Protein AF-A0A4C1VPL0-F1 (afdb_monomer)

Organism: Eumeta variegata (NCBI:txid151549)

Solvent-accessible surface area (backbone atoms only — not comparable to full-atom values): 7975 Å² total; per-residue (Å²): 134,88,77,85,85,75,80,74,90,82,80,79,74,80,71,80,68,73,69,56,69,70,54,53,53,50,51,53,47,49,53,50,50,52,51,48,52,54,51,52,53,52,56,52,35,50,76,74,32,89,82,62,56,88,52,67,48,74,58,89,93,47,73,48,62,47,61,70,55,48,53,53,48,49,47,70,75,70,41,95,59,51,81,90,64,42,82,54,68,70,62,29,50,57,52,50,52,51,53,50,46,35,65,76,50,49,47,57,53,50,50,56,50,46,48,65,60,55,52,48,51,52,55,52,56,59,57,74,77,108

Sequence (130 aa):
MSGSVIPNERRIRERYTLPDPSFIFSLAFLFYAVATLSLLTTQRQSFMNPQHTVPTMVDGDFTLWESRAISRYLVNEYGKDSSLYPEDPKVRAMVDQRMDFDLGILYPRFRDYFVRHFLSALALELKSYS

Nearest PDB structures (foldseek):
  5zwp-assembly1_B  TM=8.999E-01  e=9.541E-07  Musca domestica
  5f0g-assembly1_B  TM=9.404E-01  e=2.432E-06  Drosophila melanogaster
  3mak-assembly1_A  TM=8.934E-01  e=4.150E-06  Drosophila melanogaster
  3f6f-assembly1_A  TM=9.050E-01  e=8.096E-06  Drosophila melanogaster
  3vwx-assembly2_B  TM=8.884E-01  e=6.426E-05  Musca domestica

Secondary structure (DSSP, 8-state):
--------STT---------HHHHHHHHHHHHHHHHHHHHHHHHHHHH-TT-PSPEEEETTEEEE-HHHHHHHHHHHH-SSTTSS-SSHHHHHHHHHHHHHIIIIIHHHHHHHHIIIIIHHHHHHHHHT-

pLDDT: mean 73.83, std 16.2, range [34.56, 94.88]

Mean predicted aligned error: 15.0 Å

InterPro domains:
  IPR004045 Glutathione S-transferase, N-terminal [PF02798] (48-76)
  IPR004045 Glutathione S-transferase, N-terminal [PS50404] (1-82)
  IPR036249 Thioredoxin-like superfamily [SSF52833] (48-92)
  IPR036282 Glutathione S-transferase, C-terminal domain superfamily [SSF47616] (81-118)

Structure (mmCIF, N/CA/C/O backbone):
data_AF-A0A4C1VPL0-F1
#
_entry.id   AF-A0A4C1VPL0-F1
#
loop_
_atom_site.group_PDB
_atom_site.id
_atom_site.type_symbol
_atom_site.label_atom_id
_atom_site.label_alt_id
_atom_site.label_comp_id
_atom_site.label_asym_id
_atom_site.label_entity_id
_atom_site.label_seq_id
_atom_site.pdbx_PDB_ins_code
_atom_site.Cartn_x
_atom_site.Cartn_y
_atom_site.Cartn_z
_atom_site.occupancy
_atom_site.B_iso_or_equiv
_atom_site.auth_seq_id
_atom_site.auth_comp_id
_atom_site.auth_asym_id
_atom_site.auth_atom_id
_atom_site.pdbx_PDB_model_num
ATOM 1 N N . MET A 1 1 ? 40.643 33.400 -62.071 1.00 38.66 1 MET A N 1
ATOM 2 C CA . MET A 1 1 ? 40.857 34.474 -61.074 1.00 38.66 1 MET A CA 1
ATOM 3 C C . MET A 1 1 ? 39.483 34.808 -60.511 1.00 38.66 1 MET A C 1
ATOM 5 O O . MET A 1 1 ? 38.647 35.266 -61.267 1.00 38.66 1 MET A O 1
ATOM 9 N N . SER A 1 2 ? 39.113 34.185 -59.389 1.00 34.56 2 SER A N 1
ATOM 10 C CA . SER A 1 2 ? 39.237 34.742 -58.023 1.00 34.56 2 SER A CA 1
ATOM 11 C C . SER A 1 2 ? 38.185 35.837 -57.789 1.00 34.56 2 SER A C 1
ATOM 13 O O . SER A 1 2 ? 38.193 36.820 -58.511 1.00 34.56 2 SER A O 1
ATOM 15 N N . GLY A 1 3 ? 37.240 35.750 -56.857 1.00 38.69 3 GLY A N 1
ATOM 16 C CA . GLY A 1 3 ? 36.988 34.777 -55.800 1.00 38.69 3 GLY A CA 1
ATOM 17 C C . GLY A 1 3 ? 35.595 35.041 -55.212 1.00 38.69 3 GLY A C 1
ATOM 18 O O . GLY A 1 3 ? 35.094 36.164 -55.249 1.00 38.69 3 GLY A O 1
ATOM 19 N N . SER A 1 4 ? 34.951 33.990 -54.713 1.00 41.28 4 SER A N 1
ATOM 20 C CA . SER A 1 4 ? 33.681 34.052 -53.990 1.00 41.28 4 SER A CA 1
ATOM 21 C C . SER A 1 4 ? 33.840 34.871 -52.707 1.00 41.28 4 SER A C 1
ATOM 23 O O . SER A 1 4 ? 34.667 34.543 -51.857 1.00 41.28 4 SER A O 1
ATOM 25 N N . VAL A 1 5 ? 33.041 35.928 -52.563 1.00 53.84 5 VAL A N 1
ATOM 26 C CA . VAL A 1 5 ? 32.974 36.757 -51.354 1.00 53.84 5 VAL A CA 1
ATOM 27 C C . VAL A 1 5 ? 32.305 35.942 -50.246 1.00 53.84 5 VAL A C 1
ATOM 29 O O . VAL A 1 5 ? 31.086 35.814 -50.214 1.00 53.84 5 VAL A O 1
ATOM 32 N N . ILE A 1 6 ? 33.110 35.367 -49.353 1.00 50.09 6 ILE A N 1
ATOM 33 C CA . ILE A 1 6 ? 32.644 34.732 -48.116 1.00 50.09 6 ILE A CA 1
ATOM 34 C C . ILE A 1 6 ? 32.303 35.858 -47.125 1.00 50.09 6 ILE A C 1
ATOM 36 O O . ILE A 1 6 ? 33.200 36.622 -46.749 1.00 50.09 6 ILE A O 1
ATOM 40 N N . PRO A 1 7 ? 31.045 36.015 -46.676 1.00 43.03 7 PRO A N 1
ATOM 41 C CA . PRO A 1 7 ? 30.726 36.980 -45.635 1.00 43.03 7 PRO A CA 1
ATOM 42 C C . PRO A 1 7 ? 31.319 36.503 -44.302 1.00 43.03 7 PRO A C 1
ATOM 44 O O . PRO A 1 7 ? 30.927 35.467 -43.780 1.00 43.03 7 PRO A O 1
ATOM 47 N N . ASN A 1 8 ? 32.280 37.278 -43.789 1.00 38.34 8 ASN A N 1
ATOM 48 C CA . ASN A 1 8 ? 32.859 37.267 -42.436 1.00 38.34 8 ASN A CA 1
ATOM 49 C C . ASN A 1 8 ? 32.116 36.385 -41.402 1.00 38.34 8 ASN A C 1
ATOM 51 O O . ASN A 1 8 ? 31.015 36.727 -40.968 1.00 38.34 8 ASN A O 1
ATOM 55 N N . GLU A 1 9 ? 32.804 35.365 -40.879 1.00 45.91 9 GLU A N 1
ATOM 56 C CA . GLU A 1 9 ? 32.428 34.461 -39.769 1.00 45.91 9 GLU A CA 1
ATOM 57 C C . GLU A 1 9 ? 32.239 35.161 -38.397 1.00 45.91 9 GLU A C 1
ATOM 59 O O . GLU A 1 9 ? 32.333 34.562 -37.328 1.00 45.91 9 GLU A O 1
ATOM 64 N N . ARG A 1 10 ? 31.970 36.468 -38.384 1.00 46.56 10 ARG A N 1
ATOM 65 C CA . ARG A 1 10 ? 31.897 37.305 -37.178 1.00 46.56 10 ARG A CA 1
ATOM 66 C C . ARG A 1 10 ? 30.492 37.435 -36.581 1.00 46.56 10 ARG A C 1
ATOM 68 O O . ARG A 1 10 ? 30.257 38.375 -35.827 1.00 46.56 10 ARG A O 1
ATOM 75 N N . ARG A 1 11 ? 29.548 36.537 -36.895 1.00 50.12 11 ARG A N 1
ATOM 76 C CA . ARG A 1 11 ? 28.140 36.688 -36.463 1.00 50.12 11 ARG A CA 1
ATOM 77 C C . ARG A 1 11 ? 27.508 35.501 -35.724 1.00 50.12 11 ARG A C 1
ATOM 79 O O . ARG A 1 11 ? 26.305 35.520 -35.521 1.00 50.12 11 ARG A O 1
ATOM 86 N N . ILE A 1 12 ? 28.275 34.512 -35.263 1.00 42.97 12 ILE A N 1
ATOM 87 C CA . ILE A 1 12 ? 27.736 33.449 -34.384 1.00 42.97 12 ILE A CA 1
ATOM 88 C C . ILE A 1 12 ? 28.695 33.193 -33.216 1.00 42.97 12 ILE A C 1
ATOM 90 O O . ILE A 1 12 ? 29.171 32.092 -32.972 1.00 42.97 12 ILE A O 1
ATOM 94 N N . ARG A 1 13 ? 29.028 34.259 -32.490 1.00 45.69 13 ARG A N 1
ATOM 95 C CA . ARG A 1 13 ? 29.412 34.134 -31.083 1.00 45.69 13 ARG A CA 1
ATOM 96 C C . ARG A 1 13 ? 28.331 34.827 -30.273 1.00 45.69 13 ARG A C 1
ATOM 98 O O . ARG A 1 13 ? 28.563 35.894 -29.706 1.00 45.69 13 ARG A O 1
ATOM 105 N N . GLU A 1 14 ? 27.139 34.233 -30.263 1.00 44.03 14 GLU A N 1
ATOM 106 C CA . GLU A 1 14 ? 26.283 34.343 -29.086 1.00 44.03 14 GLU A CA 1
ATOM 107 C C . GLU A 1 14 ? 27.136 33.830 -27.934 1.00 44.03 14 GLU A C 1
ATOM 109 O O . GLU A 1 14 ? 27.480 32.652 -27.838 1.00 44.03 14 GLU A O 1
ATOM 114 N N . ARG A 1 15 ? 27.657 34.782 -27.163 1.00 44.22 15 ARG A N 1
ATOM 115 C CA . ARG A 1 15 ? 28.436 34.489 -25.979 1.00 44.22 15 ARG A CA 1
ATOM 116 C C . ARG A 1 15 ? 27.489 33.722 -25.072 1.00 44.22 15 ARG A C 1
ATOM 118 O O . ARG A 1 15 ? 26.567 34.320 -24.529 1.00 44.22 15 ARG A O 1
ATOM 125 N N . TYR A 1 16 ? 27.748 32.436 -24.875 1.00 42.84 16 TYR A N 1
ATOM 126 C CA . TYR A 1 16 ? 27.417 31.785 -23.619 1.00 42.84 16 TYR A CA 1
ATOM 127 C C . TYR A 1 16 ? 28.209 32.537 -22.547 1.00 42.84 16 TYR A C 1
ATOM 129 O O . TYR A 1 16 ? 29.341 32.182 -22.219 1.00 42.84 16 TYR A O 1
ATOM 137 N N . THR A 1 17 ? 27.683 33.679 -22.100 1.00 54.50 17 THR A N 1
ATOM 138 C CA . THR A 1 17 ? 28.124 34.318 -20.869 1.00 54.50 17 THR A CA 1
ATOM 139 C C . THR A 1 17 ? 27.974 33.248 -19.813 1.00 54.50 17 THR A C 1
ATOM 141 O O . THR A 1 17 ? 26.853 32.824 -19.531 1.00 54.50 17 THR A O 1
ATOM 144 N N . LEU A 1 18 ? 29.115 32.739 -19.338 1.00 51.41 18 LEU A N 1
ATOM 145 C CA . LEU A 1 18 ? 29.152 31.774 -18.253 1.00 51.41 18 LEU A CA 1
ATOM 146 C C . LEU A 1 18 ? 28.245 32.328 -17.153 1.00 51.41 18 LEU A C 1
ATOM 148 O O . LEU A 1 18 ? 28.417 33.499 -16.800 1.00 51.41 18 LEU A O 1
ATOM 152 N N . PRO A 1 19 ? 27.242 31.558 -16.697 1.00 58.31 19 PRO A N 1
ATOM 153 C CA . PRO A 1 19 ? 26.329 32.037 -15.676 1.00 58.31 19 PRO A CA 1
ATOM 154 C C . PRO A 1 19 ? 27.148 32.543 -14.493 1.00 58.31 19 PRO A C 1
ATOM 156 O O . PRO A 1 19 ? 28.175 31.942 -14.163 1.00 58.31 19 PRO A O 1
ATOM 159 N N . ASP A 1 20 ? 26.719 33.662 -13.905 1.00 68.00 20 ASP A N 1
ATOM 160 C CA . ASP A 1 20 ? 27.435 34.294 -12.799 1.00 68.00 20 ASP A CA 1
ATOM 161 C C . ASP A 1 20 ? 27.856 33.231 -11.769 1.00 68.00 20 ASP A C 1
ATOM 163 O O . ASP A 1 20 ? 27.076 32.315 -11.489 1.00 68.00 20 ASP A O 1
ATOM 167 N N . PRO A 1 21 ? 29.065 33.308 -11.186 1.00 68.69 21 PRO A N 1
ATOM 168 C CA . PRO A 1 21 ? 29.562 32.282 -10.269 1.00 68.69 21 PRO A CA 1
ATOM 169 C C . PRO A 1 21 ? 28.559 31.942 -9.159 1.00 68.69 21 PRO A C 1
ATOM 171 O O . PRO A 1 21 ? 28.389 30.779 -8.806 1.00 68.69 21 PRO A O 1
ATOM 174 N N . SER A 1 22 ? 27.816 32.941 -8.677 1.00 71.44 22 SER A N 1
ATOM 175 C CA . SER A 1 22 ? 26.713 32.796 -7.721 1.00 71.44 22 SER A CA 1
ATOM 176 C C . SER A 1 22 ? 25.582 31.872 -8.201 1.00 71.44 22 SER A C 1
ATOM 178 O O . SER A 1 22 ? 25.048 31.103 -7.403 1.00 71.44 22 SER A O 1
ATOM 180 N N . PHE A 1 23 ? 25.241 31.891 -9.491 1.00 68.50 23 PHE A N 1
ATOM 181 C CA . PHE A 1 23 ? 24.252 31.000 -10.101 1.00 68.50 23 PHE A CA 1
ATOM 182 C C . PHE A 1 23 ? 24.759 29.555 -10.172 1.00 68.50 23 PHE A C 1
ATOM 184 O O . PHE A 1 23 ? 24.019 28.625 -9.855 1.00 68.50 23 PHE A O 1
ATOM 191 N N . ILE A 1 24 ? 26.037 29.359 -10.510 1.00 71.81 24 ILE A N 1
ATOM 192 C CA . ILE A 1 24 ? 26.668 28.029 -10.529 1.00 71.81 24 ILE A CA 1
ATOM 193 C C . ILE A 1 24 ? 26.710 27.436 -9.115 1.00 71.81 24 ILE A C 1
ATOM 195 O O . ILE A 1 24 ? 26.351 26.274 -8.929 1.00 71.81 24 ILE A O 1
ATOM 199 N N . PHE A 1 25 ? 27.075 28.232 -8.106 1.00 69.69 25 PHE A N 1
ATOM 200 C CA . PHE A 1 25 ? 27.044 27.798 -6.707 1.00 69.69 25 PHE A CA 1
ATOM 201 C C . PHE A 1 25 ? 25.623 27.479 -6.228 1.00 69.69 25 PHE A C 1
ATOM 203 O O . PHE A 1 25 ? 25.432 26.488 -5.527 1.00 69.69 25 PHE A O 1
ATOM 210 N N . SER A 1 26 ? 24.620 28.261 -6.637 1.00 71.31 26 SER A N 1
ATOM 211 C CA . SER A 1 26 ? 23.213 28.006 -6.306 1.00 71.31 26 SER A CA 1
ATOM 212 C C . SER A 1 26 ? 22.693 26.709 -6.935 1.00 71.31 26 SER A C 1
ATOM 214 O O . SER A 1 26 ? 22.054 25.907 -6.254 1.00 71.31 26 SER A O 1
ATOM 216 N N . LEU A 1 27 ? 23.022 26.456 -8.203 1.00 70.56 27 LEU A N 1
ATOM 217 C CA . LEU A 1 27 ? 22.622 25.238 -8.901 1.00 70.56 27 LEU A CA 1
ATOM 218 C C . LEU A 1 27 ? 23.340 24.002 -8.343 1.00 70.56 27 LEU A C 1
ATOM 220 O O . LEU A 1 27 ? 22.705 22.975 -8.114 1.00 70.56 27 LEU A O 1
ATOM 224 N N . ALA A 1 28 ? 24.640 24.106 -8.057 1.00 72.25 28 ALA A N 1
ATOM 225 C CA . ALA A 1 28 ? 25.401 23.041 -7.408 1.00 72.25 28 ALA A CA 1
ATOM 226 C C . ALA A 1 28 ? 24.876 22.745 -5.993 1.00 72.25 28 ALA A C 1
ATOM 228 O O . ALA A 1 28 ? 24.772 21.582 -5.606 1.00 72.25 28 ALA A O 1
ATOM 229 N N . PHE A 1 29 ? 24.485 23.779 -5.242 1.00 78.25 29 PHE A N 1
ATOM 230 C CA . PHE A 1 29 ? 23.854 23.630 -3.934 1.00 78.25 29 PHE A CA 1
ATOM 231 C C . PHE A 1 29 ? 22.487 22.949 -4.037 1.00 78.25 29 PHE A C 1
ATOM 233 O O . PHE A 1 29 ? 22.198 22.060 -3.243 1.00 78.25 29 PHE A O 1
ATOM 240 N N . LEU A 1 30 ? 21.677 23.295 -5.041 1.00 72.06 30 LEU A N 1
ATOM 241 C CA . LEU A 1 30 ? 20.399 22.633 -5.299 1.00 72.06 30 LEU A CA 1
ATOM 242 C C . LEU A 1 30 ? 20.598 21.153 -5.653 1.00 72.06 30 LEU A C 1
ATOM 244 O O . LEU A 1 30 ? 19.926 20.296 -5.087 1.00 72.06 30 LEU A O 1
ATOM 248 N N . PHE A 1 31 ? 21.556 20.833 -6.525 1.00 72.81 31 PHE A N 1
ATOM 249 C CA . PHE A 1 31 ? 21.898 19.447 -6.859 1.00 72.81 31 PHE A CA 1
ATOM 250 C C . PHE A 1 31 ? 22.379 18.662 -5.638 1.00 72.81 31 PHE A C 1
ATOM 252 O O . PHE A 1 31 ? 21.933 17.539 -5.407 1.00 72.81 31 PHE A O 1
ATOM 259 N N . TYR A 1 32 ? 23.249 19.260 -4.826 1.00 65.31 32 TYR A N 1
ATOM 260 C CA . TYR A 1 32 ? 23.745 18.643 -3.602 1.00 65.31 32 TYR A CA 1
ATOM 261 C C . TYR A 1 32 ? 22.634 18.464 -2.557 1.00 65.31 32 TYR A C 1
ATOM 263 O O . TYR A 1 32 ? 22.550 17.413 -1.927 1.00 65.31 32 TYR A O 1
ATOM 271 N N . ALA A 1 33 ? 21.732 19.438 -2.409 1.00 70.50 33 ALA A N 1
ATOM 272 C CA . ALA A 1 33 ? 20.567 19.366 -1.527 1.00 70.50 33 ALA A CA 1
ATOM 273 C C . ALA A 1 33 ? 19.574 18.278 -1.969 1.00 70.50 33 ALA A C 1
ATOM 275 O O . ALA A 1 33 ? 19.085 17.511 -1.143 1.00 70.50 33 ALA A O 1
ATOM 276 N N . VAL A 1 34 ? 19.315 18.153 -3.273 1.00 70.75 34 VAL A N 1
ATOM 277 C CA . VAL A 1 34 ? 18.445 17.103 -3.826 1.00 70.75 34 VAL A CA 1
ATOM 278 C C . VAL A 1 34 ? 19.086 15.722 -3.656 1.00 70.75 34 VAL A C 1
ATOM 280 O O . VAL A 1 34 ? 18.421 14.785 -3.211 1.00 70.75 34 VAL A O 1
ATOM 283 N N . ALA A 1 35 ? 20.387 15.592 -3.931 1.00 67.19 35 ALA A N 1
ATOM 284 C CA . ALA A 1 35 ? 21.117 14.340 -3.746 1.00 67.19 35 ALA A CA 1
ATOM 285 C C . ALA A 1 35 ? 21.171 13.919 -2.267 1.00 67.19 35 ALA A C 1
ATOM 287 O O . ALA A 1 35 ? 20.910 12.762 -1.941 1.00 67.19 35 ALA A O 1
ATOM 288 N N . THR A 1 36 ? 21.443 14.855 -1.355 1.00 63.16 36 THR A N 1
ATOM 289 C CA . THR A 1 36 ? 21.468 14.580 0.090 1.00 63.16 36 THR A CA 1
ATOM 290 C C . THR A 1 36 ? 20.083 14.254 0.638 1.00 63.16 36 THR A C 1
ATOM 292 O O . THR A 1 36 ? 19.972 13.325 1.431 1.00 63.16 36 THR A O 1
ATOM 295 N N . LEU A 1 37 ? 19.016 14.914 0.176 1.00 70.38 37 LEU A N 1
ATOM 296 C CA . LEU A 1 37 ? 17.640 14.560 0.541 1.00 70.38 37 LEU A CA 1
ATOM 297 C C . LEU A 1 37 ? 17.275 13.143 0.064 1.00 70.38 37 LEU A C 1
ATOM 299 O O . LEU A 1 37 ? 16.665 12.380 0.814 1.00 70.38 37 LEU A O 1
ATOM 303 N N . SER A 1 38 ? 17.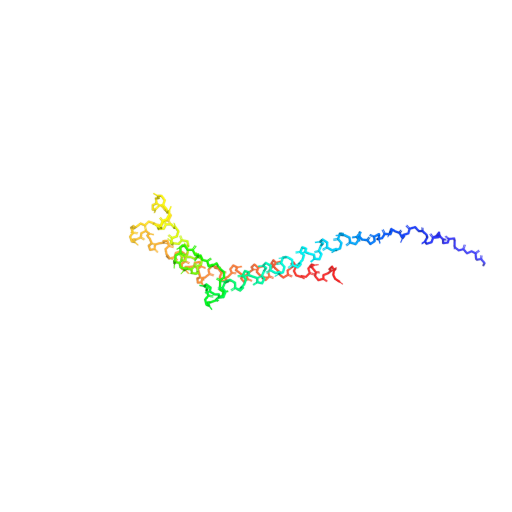701 12.756 -1.143 1.00 65.44 38 SER A N 1
ATOM 304 C CA . SER A 1 38 ? 17.513 11.398 -1.674 1.00 65.44 38 SER A CA 1
ATOM 305 C C . SER A 1 38 ? 18.303 10.340 -0.891 1.00 65.44 38 SER A C 1
ATOM 307 O O . SER A 1 38 ? 17.792 9.247 -0.639 1.00 65.44 38 SER A O 1
ATOM 309 N N . LEU A 1 39 ? 19.536 10.641 -0.468 1.00 64.56 39 LEU A N 1
ATOM 310 C CA . LEU A 1 39 ? 20.305 9.733 0.388 1.00 64.56 39 LEU A CA 1
ATOM 311 C C . LEU A 1 39 ? 19.699 9.637 1.795 1.00 64.56 39 LEU A C 1
ATOM 313 O O . LEU A 1 39 ? 19.534 8.535 2.307 1.00 64.56 39 LEU A O 1
ATOM 317 N N . LEU A 1 40 ? 19.324 10.760 2.411 1.00 61.06 40 LEU A N 1
ATOM 318 C CA . LEU A 1 40 ? 18.748 10.797 3.759 1.00 61.06 40 LEU A CA 1
ATOM 319 C C . LEU A 1 40 ? 17.397 10.080 3.838 1.00 61.06 40 LEU A C 1
ATOM 321 O O . LEU A 1 40 ? 17.130 9.392 4.820 1.00 61.06 40 LEU A O 1
ATOM 325 N N . THR A 1 41 ? 16.559 10.197 2.807 1.00 59.22 41 THR A N 1
ATOM 326 C CA . THR A 1 41 ? 15.292 9.451 2.715 1.00 59.22 41 THR A CA 1
ATOM 327 C C . THR A 1 41 ? 15.530 7.947 2.585 1.00 59.22 41 THR A C 1
ATOM 329 O O . THR A 1 41 ? 14.875 7.171 3.279 1.00 59.22 41 THR A O 1
ATOM 332 N N . THR A 1 42 ? 16.527 7.534 1.799 1.00 58.91 42 THR A N 1
ATOM 333 C CA . THR A 1 42 ? 16.933 6.122 1.665 1.00 58.91 42 THR A CA 1
ATOM 334 C C . THR A 1 42 ? 17.475 5.551 2.982 1.00 58.91 42 THR A C 1
ATOM 336 O O . THR A 1 42 ? 17.093 4.456 3.390 1.00 58.91 42 THR A O 1
ATOM 339 N N . GLN A 1 43 ? 18.323 6.309 3.686 1.00 58.69 43 GLN A N 1
ATOM 340 C CA . GLN A 1 43 ? 18.857 5.919 4.998 1.00 58.69 43 GLN A CA 1
ATOM 341 C C . GLN A 1 43 ? 17.759 5.890 6.071 1.00 58.69 43 GLN A C 1
ATOM 343 O O . GLN A 1 43 ? 17.720 4.991 6.902 1.00 58.69 43 GLN A O 1
ATOM 348 N N . ARG A 1 44 ? 16.804 6.829 6.057 1.00 58.91 44 ARG A N 1
ATOM 349 C CA . ARG A 1 44 ? 15.646 6.754 6.962 1.00 58.91 44 ARG A CA 1
ATOM 350 C C . ARG A 1 44 ? 14.805 5.509 6.700 1.00 58.91 44 ARG A C 1
ATOM 352 O O . ARG A 1 44 ? 14.368 4.873 7.654 1.00 58.91 44 ARG A O 1
ATOM 359 N N . GLN A 1 45 ? 14.600 5.140 5.437 1.00 57.41 45 GLN A N 1
ATOM 360 C CA . GLN A 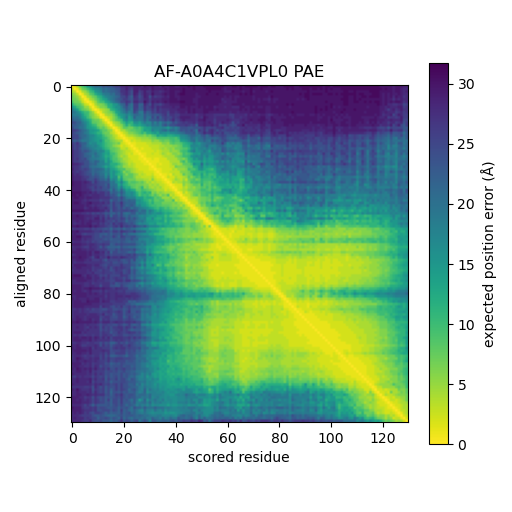1 45 ? 13.863 3.923 5.111 1.00 57.41 45 GLN A CA 1
ATOM 361 C C . GLN A 1 45 ? 14.550 2.657 5.600 1.00 57.41 45 GLN A C 1
ATOM 363 O O . GLN A 1 45 ? 13.851 1.787 6.096 1.00 57.41 45 GLN A O 1
ATOM 368 N N . SER A 1 46 ? 15.880 2.560 5.541 1.00 60.56 46 SER A N 1
ATOM 369 C CA . SER A 1 46 ? 16.586 1.366 6.024 1.00 60.56 46 SER A CA 1
ATOM 370 C C . SER A 1 46 ? 16.414 1.111 7.519 1.00 60.56 46 SER A C 1
ATOM 372 O O . SER A 1 46 ? 16.423 -0.036 7.949 1.00 60.56 46 SER A O 1
ATOM 374 N N . PHE A 1 47 ? 16.252 2.172 8.316 1.00 62.47 47 PHE A N 1
ATOM 375 C CA . PHE A 1 47 ? 16.012 2.041 9.755 1.00 62.47 47 PHE A CA 1
ATOM 376 C C . PHE A 1 47 ? 14.563 1.671 10.092 1.00 62.47 47 PHE A C 1
ATOM 378 O O . PHE A 1 47 ? 14.331 1.015 11.101 1.00 62.47 47 PHE A O 1
ATOM 385 N N . MET A 1 48 ? 13.596 2.092 9.272 1.00 61.97 48 MET A N 1
ATOM 386 C CA . MET A 1 48 ? 12.163 1.886 9.536 1.00 61.97 48 MET A CA 1
ATOM 387 C C . MET A 1 48 ? 11.599 0.643 8.835 1.00 61.97 48 MET A C 1
ATOM 389 O O . MET A 1 48 ? 10.673 0.016 9.336 1.00 61.97 48 MET A O 1
ATOM 393 N N . ASN A 1 49 ? 12.151 0.283 7.678 1.00 65.00 49 ASN A N 1
ATOM 394 C CA . ASN A 1 49 ? 11.733 -0.844 6.861 1.00 65.00 49 ASN A CA 1
ATOM 395 C C . ASN A 1 49 ? 12.965 -1.670 6.440 1.00 65.00 49 ASN A C 1
ATOM 397 O O . ASN A 1 49 ? 13.682 -1.271 5.516 1.00 65.00 49 ASN A O 1
ATOM 401 N N . PRO A 1 50 ? 13.180 -2.854 7.042 1.00 65.31 50 PRO A N 1
ATOM 402 C CA . PRO A 1 50 ? 14.271 -3.758 6.672 1.00 65.31 50 PRO A CA 1
ATOM 403 C C . PRO A 1 50 ? 14.216 -4.217 5.208 1.00 65.31 50 PRO A C 1
ATOM 405 O O . PRO A 1 50 ? 15.227 -4.624 4.642 1.00 65.31 50 PRO A O 1
ATOM 408 N N . GLN A 1 51 ? 13.037 -4.158 4.583 1.00 62.56 51 GLN A N 1
ATOM 409 C CA . GLN A 1 51 ? 12.817 -4.522 3.187 1.00 62.56 51 GLN A CA 1
ATOM 410 C C . GLN A 1 51 ? 13.259 -3.412 2.213 1.00 62.56 51 GLN A C 1
ATOM 412 O O . GLN A 1 51 ? 13.294 -3.649 1.007 1.00 62.56 51 GLN A O 1
ATOM 417 N N . HIS A 1 52 ? 13.578 -2.208 2.714 1.00 65.44 52 HIS A N 1
ATOM 418 C CA . HIS A 1 52 ? 13.920 -1.015 1.926 1.00 65.44 52 HIS A CA 1
ATOM 419 C C . HIS A 1 52 ? 12.890 -0.676 0.830 1.00 65.44 52 HIS A C 1
ATOM 421 O O . HIS A 1 52 ? 13.234 -0.159 -0.233 1.00 65.44 52 HIS A O 1
ATOM 427 N N . THR A 1 53 ? 11.612 -0.980 1.070 1.00 61.34 53 THR A N 1
ATOM 428 C CA . THR A 1 53 ? 10.522 -0.724 0.126 1.00 61.34 53 THR A CA 1
ATOM 429 C C . THR A 1 53 ? 9.768 0.559 0.481 1.00 61.34 53 THR A C 1
ATOM 431 O O . THR A 1 53 ? 9.273 0.750 1.592 1.00 61.34 53 THR A O 1
ATOM 434 N N . VAL A 1 54 ? 9.657 1.464 -0.493 1.00 68.12 54 VAL A N 1
ATOM 435 C CA . VAL A 1 54 ? 8.715 2.592 -0.452 1.00 68.12 54 VAL A CA 1
ATOM 436 C C . VAL A 1 54 ? 7.350 2.061 -0.920 1.00 68.12 54 VAL A C 1
ATOM 438 O O . VAL A 1 54 ? 7.319 1.359 -1.933 1.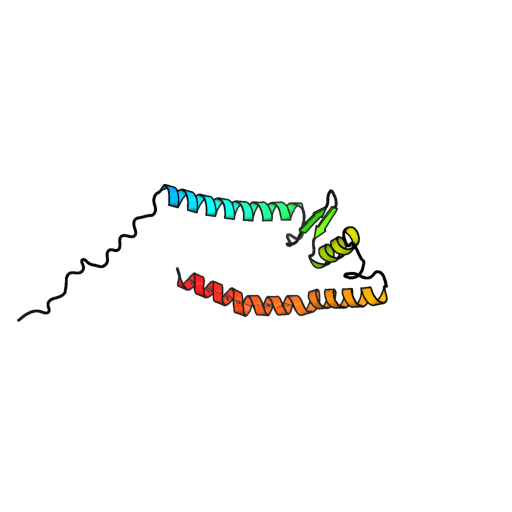00 68.12 54 VAL A O 1
ATOM 441 N N . PRO A 1 55 ? 6.215 2.403 -0.283 1.00 78.44 55 PRO A N 1
ATOM 442 C CA . PRO A 1 55 ? 6.040 3.299 0.864 1.00 78.44 55 PRO A CA 1
ATOM 443 C C . PRO A 1 55 ? 6.199 2.616 2.234 1.00 78.44 55 PRO A C 1
ATOM 445 O O . PRO A 1 55 ? 5.880 1.443 2.413 1.00 78.44 55 PRO A O 1
ATOM 448 N N . THR A 1 56 ? 6.644 3.402 3.218 1.00 82.44 56 THR A N 1
ATOM 449 C CA . THR A 1 56 ? 6.673 3.057 4.649 1.00 82.44 56 THR A CA 1
ATOM 450 C C . THR A 1 56 ? 5.966 4.170 5.413 1.00 82.44 56 THR A C 1
ATOM 452 O O . THR A 1 56 ? 6.220 5.347 5.150 1.00 82.44 56 THR A O 1
ATOM 455 N N . MET A 1 57 ? 5.080 3.803 6.329 1.00 84.38 57 MET A N 1
ATOM 456 C CA . MET A 1 57 ? 4.302 4.705 7.171 1.00 84.38 57 MET A CA 1
ATOM 457 C C . MET A 1 57 ? 4.712 4.519 8.631 1.00 84.38 57 MET A C 1
ATOM 459 O O . MET A 1 57 ? 4.936 3.393 9.074 1.00 84.38 57 MET A O 1
ATOM 463 N N . VAL A 1 58 ? 4.781 5.631 9.359 1.00 85.88 58 VAL A N 1
ATOM 464 C CA . VAL A 1 58 ? 5.002 5.665 10.806 1.00 85.88 58 VAL A CA 1
ATOM 465 C C . VAL A 1 58 ? 3.855 6.444 11.430 1.00 85.88 58 VAL A C 1
ATOM 467 O O . VAL A 1 58 ? 3.612 7.586 11.038 1.00 85.88 58 VAL A O 1
ATOM 470 N N . ASP A 1 59 ? 3.171 5.815 12.375 1.00 86.00 59 ASP A N 1
ATOM 471 C CA . ASP A 1 59 ? 2.059 6.369 13.132 1.00 86.00 59 ASP A CA 1
ATOM 472 C C . ASP A 1 59 ? 2.335 6.217 14.635 1.00 86.00 59 ASP A C 1
ATOM 474 O O . ASP A 1 59 ? 2.152 5.150 15.225 1.00 86.00 59 ASP A O 1
ATOM 478 N N . GLY A 1 60 ? 2.905 7.264 15.237 1.00 86.50 60 GLY A N 1
ATOM 479 C CA . GLY A 1 60 ? 3.460 7.194 16.589 1.00 86.50 60 GLY A CA 1
ATOM 480 C C . GLY A 1 60 ? 4.552 6.124 16.693 1.00 86.50 60 GLY A C 1
ATOM 481 O O . GLY A 1 60 ? 5.569 6.203 16.003 1.00 86.50 60 GLY A O 1
ATOM 482 N N . ASP A 1 61 ? 4.316 5.121 17.540 1.00 88.25 61 ASP A N 1
ATOM 483 C CA . ASP A 1 61 ? 5.215 3.975 17.741 1.00 88.25 61 ASP A CA 1
ATOM 484 C C . ASP A 1 61 ? 4.938 2.808 16.767 1.00 88.25 61 ASP A C 1
ATOM 486 O O . ASP A 1 61 ? 5.663 1.811 16.756 1.00 88.25 61 ASP A O 1
ATOM 490 N N . PHE A 1 62 ? 3.896 2.903 15.936 1.00 85.88 62 PHE A N 1
ATOM 491 C CA . PHE A 1 62 ? 3.539 1.880 14.958 1.00 85.88 62 PHE A CA 1
ATOM 492 C C . PHE A 1 62 ? 4.206 2.159 13.606 1.00 85.88 62 PHE A C 1
ATOM 494 O O . PHE A 1 62 ? 4.067 3.237 13.036 1.00 85.88 62 PHE A O 1
ATOM 501 N N . THR A 1 63 ? 4.930 1.178 13.062 1.00 87.50 63 THR A N 1
ATOM 502 C CA . THR A 1 63 ? 5.559 1.273 11.735 1.00 87.50 63 THR A CA 1
ATOM 503 C C . THR A 1 63 ? 5.041 0.161 10.833 1.00 87.50 63 THR A C 1
ATOM 505 O O . THR A 1 63 ? 5.082 -1.011 11.204 1.00 87.50 63 THR A O 1
ATOM 508 N N . LEU A 1 64 ? 4.573 0.528 9.638 1.00 84.31 64 LEU A N 1
ATOM 509 C CA . LEU A 1 64 ? 4.006 -0.394 8.656 1.00 84.31 64 LEU A CA 1
ATOM 510 C C . LEU A 1 64 ? 4.550 -0.091 7.258 1.00 84.31 64 LEU A C 1
ATOM 512 O O . LEU A 1 64 ? 4.608 1.058 6.818 1.00 84.31 64 LEU A O 1
ATOM 516 N N . TRP A 1 65 ? 4.925 -1.140 6.538 1.00 83.12 65 TRP A N 1
ATOM 517 C CA . TRP A 1 65 ? 5.315 -1.102 5.130 1.00 83.12 65 TRP A CA 1
ATOM 518 C C . TRP A 1 65 ? 4.363 -1.976 4.303 1.00 83.12 65 TRP A C 1
ATOM 520 O O . TRP A 1 65 ? 3.571 -2.724 4.870 1.00 83.12 65 TRP A O 1
ATOM 530 N N . GLU A 1 66 ? 4.432 -1.848 2.974 1.00 84.44 66 GLU A N 1
ATOM 531 C CA . GLU A 1 66 ? 3.456 -2.322 1.971 1.00 84.44 66 GLU A CA 1
ATOM 532 C C . GLU A 1 66 ? 2.281 -1.363 1.737 1.00 84.44 66 GLU A C 1
ATOM 534 O O . GLU A 1 66 ? 1.420 -1.159 2.592 1.00 84.44 66 GLU A O 1
ATOM 539 N N . SER A 1 67 ? 2.193 -0.815 0.519 1.00 87.06 67 SER A N 1
ATOM 540 C CA . SER A 1 67 ? 1.193 0.203 0.158 1.00 87.06 67 SER A CA 1
ATOM 541 C C . SER A 1 67 ? -0.247 -0.237 0.428 1.00 87.06 67 SER A C 1
ATOM 543 O O . SER A 1 67 ? -1.027 0.529 0.984 1.00 87.06 67 SER A O 1
ATOM 545 N N . ARG A 1 68 ? -0.595 -1.486 0.093 1.00 87.12 68 ARG A N 1
ATOM 546 C CA . ARG A 1 68 ? -1.953 -2.035 0.271 1.00 87.12 68 ARG A CA 1
ATOM 547 C C . ARG A 1 68 ? -2.286 -2.293 1.742 1.00 87.12 68 ARG A C 1
ATOM 549 O O . ARG A 1 68 ? -3.436 -2.135 2.139 1.00 87.12 68 ARG A O 1
ATOM 556 N N . ALA A 1 69 ? -1.299 -2.661 2.562 1.00 88.00 69 ALA A N 1
ATOM 557 C CA . ALA A 1 69 ? -1.486 -2.808 4.005 1.00 88.00 69 ALA A CA 1
ATOM 558 C C . ALA A 1 69 ? -1.684 -1.439 4.672 1.00 88.00 69 ALA A C 1
ATOM 560 O O . ALA A 1 69 ? -2.623 -1.267 5.447 1.00 88.00 69 ALA A O 1
ATOM 561 N N . ILE A 1 70 ? -0.872 -0.450 4.283 1.00 89.12 70 ILE A N 1
ATOM 562 C CA . ILE A 1 70 ? -1.004 0.948 4.709 1.00 89.12 70 ILE A CA 1
ATOM 563 C C . ILE A 1 70 ? -2.393 1.495 4.359 1.00 89.12 70 ILE A C 1
ATOM 565 O O . ILE A 1 70 ? -3.059 2.062 5.219 1.00 89.12 70 ILE A O 1
ATOM 569 N N . SER A 1 71 ? -2.875 1.282 3.129 1.00 88.12 71 SER A N 1
ATOM 570 C CA . SER A 1 71 ? -4.212 1.735 2.726 1.00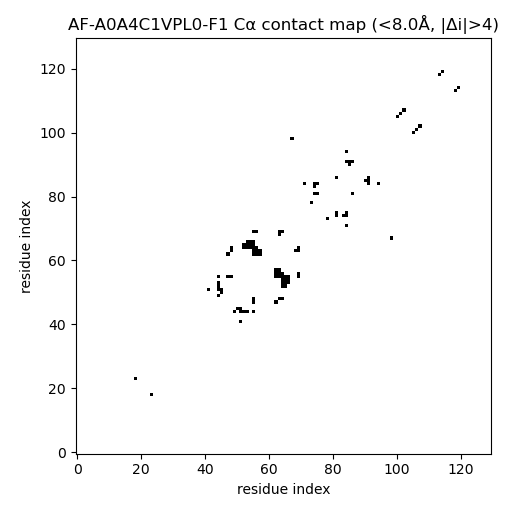 88.12 71 SER A CA 1
ATOM 571 C C . SER A 1 71 ? -5.325 1.123 3.576 1.00 88.12 71 SER A C 1
ATOM 573 O O . SER A 1 71 ? -6.223 1.847 3.998 1.00 88.12 71 SER A O 1
ATOM 575 N N . ARG A 1 72 ? -5.263 -0.184 3.872 1.00 90.19 72 ARG A N 1
ATOM 576 C CA . ARG A 1 72 ? -6.243 -0.835 4.760 1.00 90.19 72 ARG A CA 1
ATOM 577 C C . ARG A 1 72 ? -6.182 -0.267 6.179 1.00 90.19 72 ARG A C 1
ATOM 579 O O . ARG A 1 72 ? -7.228 0.003 6.757 1.00 90.19 72 ARG A O 1
ATOM 586 N N . TYR A 1 73 ? -4.981 -0.066 6.722 1.00 90.12 73 TYR A N 1
ATOM 587 C CA . TYR A 1 73 ? -4.794 0.526 8.048 1.00 90.12 73 TYR A CA 1
ATOM 588 C C . TYR A 1 73 ? -5.409 1.924 8.133 1.00 90.12 73 TYR A C 1
ATOM 590 O O . TYR A 1 73 ? -6.216 2.175 9.018 1.00 90.12 73 TYR A O 1
ATOM 598 N N . LEU A 1 74 ? -5.105 2.797 7.170 1.00 89.19 74 LEU A N 1
ATOM 599 C CA . LEU A 1 74 ? -5.607 4.171 7.173 1.00 89.19 74 LEU A CA 1
ATOM 600 C C . LEU A 1 74 ? -7.134 4.238 7.103 1.00 89.19 74 LEU A C 1
ATOM 602 O O . LEU A 1 74 ? -7.739 5.072 7.769 1.00 89.19 74 LEU A O 1
ATOM 606 N N . VAL A 1 75 ? -7.766 3.364 6.315 1.00 89.75 75 VAL A N 1
ATOM 607 C CA . VAL A 1 75 ? -9.233 3.309 6.248 1.00 89.75 75 VAL A CA 1
ATOM 608 C C . VAL A 1 75 ? -9.828 2.765 7.548 1.00 89.75 75 VAL A C 1
ATOM 610 O O . VAL A 1 75 ? -10.857 3.269 7.981 1.00 89.75 75 VAL A O 1
ATOM 613 N N . ASN A 1 76 ? -9.195 1.780 8.186 1.00 89.19 76 ASN A N 1
ATOM 614 C CA . ASN A 1 76 ? -9.696 1.221 9.445 1.00 89.19 76 ASN A CA 1
ATOM 615 C C . ASN A 1 76 ? -9.523 2.176 10.635 1.00 89.19 76 ASN A C 1
ATOM 617 O O . ASN A 1 76 ? -10.421 2.264 11.462 1.00 89.19 76 ASN A O 1
ATOM 621 N N . GLU A 1 77 ? -8.386 2.866 10.726 1.00 89.44 77 GLU A N 1
ATOM 622 C CA . GLU A 1 77 ? -8.056 3.734 11.864 1.00 89.44 77 GLU A CA 1
ATOM 623 C C . GLU A 1 77 ? -8.687 5.126 11.726 1.00 89.44 77 GLU A C 1
ATOM 625 O O . GLU A 1 77 ? -9.228 5.679 12.680 1.00 89.44 77 GLU A O 1
ATOM 630 N N . TYR A 1 78 ? -8.649 5.695 10.517 1.00 90.12 78 TYR A N 1
ATOM 631 C CA . TYR A 1 78 ? -9.023 7.091 10.267 1.00 90.12 78 TYR A CA 1
ATOM 632 C C . TYR A 1 78 ? -10.258 7.257 9.375 1.00 90.12 78 TYR A C 1
ATOM 634 O O . TYR A 1 78 ? -10.699 8.386 9.130 1.00 90.12 78 TYR A O 1
ATOM 642 N N . GLY A 1 79 ? -10.820 6.163 8.857 1.00 85.19 79 GLY A N 1
ATOM 643 C CA . GLY A 1 79 ? -12.037 6.200 8.054 1.00 85.19 79 GLY A CA 1
ATOM 644 C C . GLY A 1 79 ? -13.222 6.685 8.882 1.00 85.19 79 GLY A C 1
ATOM 645 O O . 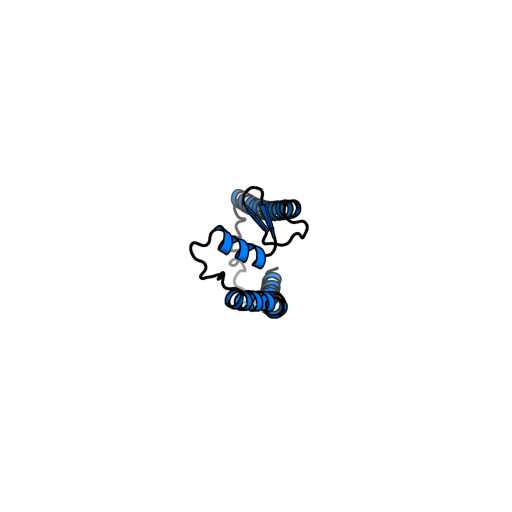GLY A 1 79 ? -13.533 6.137 9.934 1.00 85.19 79 GLY A O 1
ATOM 646 N N . LYS A 1 80 ? -13.915 7.720 8.396 1.00 84.62 80 LYS A N 1
ATOM 647 C CA . LYS A 1 80 ? -15.152 8.208 9.033 1.00 84.62 80 LYS A CA 1
ATOM 648 C C . LYS A 1 80 ? -16.299 7.208 8.885 1.00 84.62 80 LYS A C 1
ATOM 650 O O . LYS A 1 80 ? -17.216 7.194 9.700 1.00 84.62 80 LYS A O 1
ATOM 655 N N . ASP A 1 81 ? -16.255 6.419 7.820 1.00 84.81 81 ASP A N 1
ATOM 656 C CA . ASP A 1 81 ? -17.249 5.443 7.420 1.00 84.81 81 ASP A CA 1
ATOM 657 C C . ASP A 1 81 ? -16.574 4.223 6.776 1.00 84.81 81 ASP A C 1
ATOM 659 O O . ASP A 1 81 ? -15.522 4.314 6.145 1.00 84.81 81 ASP A O 1
ATOM 663 N N . SER A 1 82 ? -17.210 3.059 6.895 1.00 84.44 82 SER A N 1
ATOM 664 C CA . SER A 1 82 ? -16.702 1.795 6.350 1.00 84.44 82 SER A CA 1
ATOM 665 C C . SER A 1 82 ? -17.015 1.608 4.857 1.00 84.44 82 SER A C 1
ATOM 667 O O . SER A 1 82 ? -17.006 0.489 4.352 1.00 84.44 82 SER A O 1
ATOM 669 N N . SER A 1 83 ? -17.282 2.688 4.112 1.00 84.75 83 SER A N 1
ATOM 670 C CA . SER A 1 83 ? -17.655 2.612 2.690 1.00 8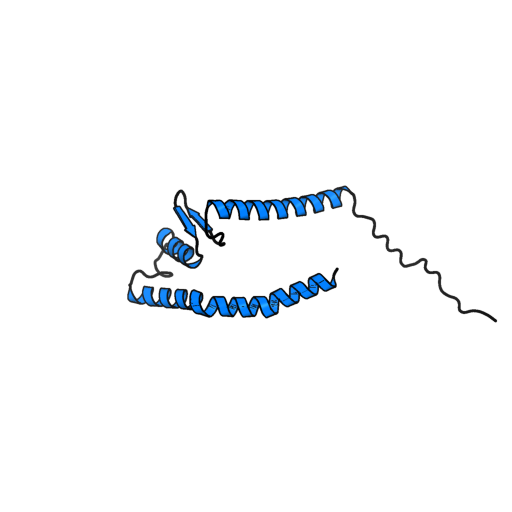4.75 83 SER A CA 1
ATOM 671 C C . SER A 1 83 ? -16.521 2.094 1.802 1.00 84.75 83 SER A C 1
ATOM 673 O O . SER A 1 83 ? -16.762 1.299 0.893 1.00 84.75 83 SER A O 1
ATOM 675 N N . LEU A 1 84 ? -15.281 2.505 2.085 1.00 83.50 84 LEU A N 1
ATOM 676 C CA . LEU A 1 84 ? -14.092 2.096 1.329 1.00 83.50 84 LEU A CA 1
ATOM 677 C C . LEU A 1 84 ? -13.588 0.700 1.715 1.00 83.50 84 LEU A C 1
ATOM 679 O O . LEU A 1 84 ? -12.993 0.011 0.886 1.00 83.50 84 LEU A O 1
ATOM 683 N N . TYR A 1 85 ? -13.827 0.278 2.957 1.00 88.12 85 TYR A N 1
ATOM 684 C CA . TYR A 1 85 ? -13.444 -1.043 3.451 1.00 88.12 85 TYR A CA 1
ATOM 685 C C . TYR A 1 85 ? -14.521 -1.606 4.396 1.00 88.12 85 TYR A C 1
ATOM 687 O O . TYR A 1 85 ? -14.397 -1.511 5.620 1.00 88.12 85 TYR A O 1
ATOM 695 N N . PRO A 1 86 ? -15.600 -2.183 3.832 1.00 91.44 86 PRO A N 1
ATOM 696 C CA . PRO A 1 86 ? -16.755 -2.638 4.604 1.00 91.44 86 PRO A CA 1
ATOM 697 C C . PRO A 1 86 ? -16.400 -3.683 5.657 1.00 91.44 86 PRO A C 1
ATOM 699 O O . PRO A 1 86 ? -15.478 -4.474 5.467 1.00 91.44 86 PRO A O 1
ATOM 702 N N . GLU A 1 87 ? -17.140 -3.706 6.766 1.00 90.12 87 GLU A N 1
ATOM 703 C CA . GLU A 1 87 ? -16.965 -4.712 7.826 1.00 90.12 87 GLU A CA 1
ATOM 704 C C . GLU A 1 87 ? -17.635 -6.048 7.518 1.00 90.12 87 GLU A C 1
ATOM 706 O O . GLU A 1 87 ? -17.192 -7.077 8.026 1.00 90.12 87 GLU A O 1
ATOM 711 N N . ASP A 1 88 ? -18.657 -6.048 6.65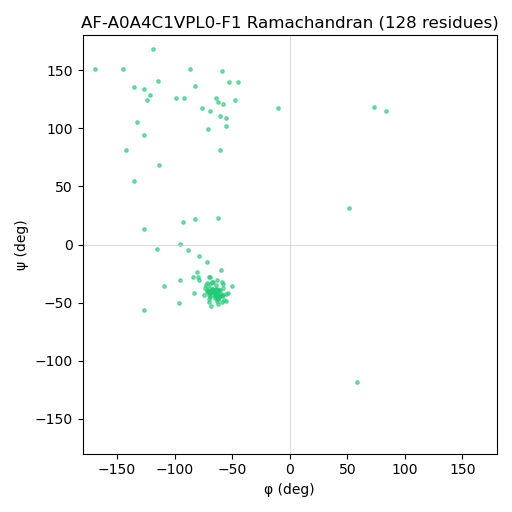3 1.00 93.94 88 ASP A N 1
ATOM 712 C CA . ASP A 1 88 ? -19.289 -7.286 6.203 1.00 93.94 88 ASP A CA 1
ATOM 713 C C . ASP A 1 88 ? -18.240 -8.197 5.538 1.00 93.94 88 ASP A C 1
ATOM 715 O O . ASP A 1 88 ? -17.638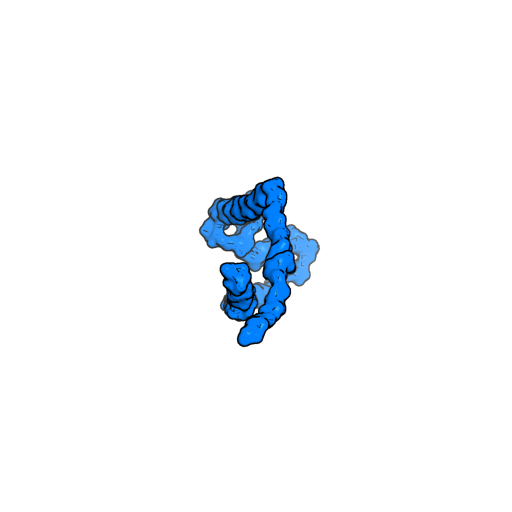 -7.803 4.530 1.00 93.94 88 ASP A O 1
ATOM 719 N N . PRO A 1 89 ? -18.027 -9.424 6.049 1.00 92.62 89 PRO A N 1
ATOM 720 C CA . PRO A 1 89 ? -16.964 -10.293 5.560 1.00 92.62 89 PRO A CA 1
ATOM 721 C C . PRO A 1 89 ? -17.073 -10.630 4.071 1.00 92.62 89 PRO A C 1
ATOM 723 O O . PRO A 1 89 ? -16.049 -10.794 3.408 1.00 92.62 89 PRO A O 1
ATOM 726 N N . LYS A 1 90 ? -18.290 -10.727 3.519 1.00 94.88 90 LYS A N 1
ATOM 727 C CA . LYS A 1 90 ? -18.483 -11.079 2.105 1.00 94.88 90 LYS A CA 1
ATOM 728 C C . LYS A 1 90 ? -18.121 -9.907 1.206 1.00 94.88 90 LYS A C 1
ATOM 730 O O . LYS A 1 90 ? -17.445 -10.101 0.198 1.00 94.88 90 LYS A O 1
ATOM 735 N N . VAL A 1 91 ? -18.542 -8.697 1.568 1.00 92.38 91 VAL A N 1
ATOM 736 C CA . VAL A 1 91 ? -18.196 -7.493 0.803 1.00 92.38 91 VAL A CA 1
ATOM 737 C C . VAL A 1 91 ? -16.703 -7.185 0.935 1.00 92.38 91 VAL A C 1
ATOM 739 O O . VAL A 1 91 ? -16.052 -6.903 -0.071 1.00 92.38 91 VAL A O 1
ATOM 742 N N . ARG A 1 92 ? -16.132 -7.330 2.135 1.00 93.94 92 ARG A N 1
ATOM 743 C CA . ARG A 1 92 ? -14.689 -7.184 2.372 1.00 93.94 92 ARG A CA 1
ATOM 744 C C . ARG A 1 92 ? -13.868 -8.164 1.538 1.00 93.94 92 ARG A C 1
ATOM 746 O O . ARG A 1 92 ? -12.924 -7.741 0.879 1.00 93.94 92 ARG A O 1
ATOM 753 N N . ALA A 1 93 ? -14.280 -9.432 1.470 1.00 92.81 93 ALA A N 1
ATOM 754 C CA . ALA A 1 93 ? -13.608 -10.439 0.650 1.00 92.81 93 ALA A CA 1
ATOM 755 C C . ALA A 1 93 ? -13.550 -10.051 -0.839 1.00 92.81 93 ALA A C 1
ATOM 757 O O . ALA A 1 93 ? -12.558 -10.332 -1.508 1.00 92.81 93 ALA A O 1
ATOM 758 N N . MET A 1 94 ? -14.568 -9.356 -1.363 1.00 94.50 94 MET A N 1
ATOM 759 C CA . MET A 1 94 ? -14.543 -8.836 -2.737 1.00 94.50 94 MET A CA 1
ATOM 760 C C . MET A 1 94 ? -13.533 -7.697 -2.919 1.00 94.50 94 MET A C 1
ATOM 762 O O . MET A 1 94 ? -12.942 -7.566 -3.993 1.00 94.50 94 MET A O 1
ATOM 766 N N . VAL A 1 95 ? -13.333 -6.863 -1.896 1.00 91.69 95 VAL A N 1
ATOM 767 C CA . VAL A 1 95 ? -12.318 -5.800 -1.910 1.00 91.69 95 VAL A CA 1
ATOM 768 C C . VAL A 1 95 ? -10.917 -6.410 -1.838 1.00 91.69 95 VAL A C 1
ATOM 770 O O . VAL A 1 95 ? -10.065 -6.068 -2.659 1.00 91.69 95 VAL A O 1
ATOM 773 N N . ASP A 1 96 ? -10.698 -7.364 -0.933 1.00 93.19 96 ASP A N 1
ATOM 774 C CA . ASP A 1 96 ? -9.412 -8.051 -0.794 1.00 93.19 96 ASP A CA 1
ATOM 775 C C . ASP A 1 96 ? -9.048 -8.853 -2.045 1.00 93.19 96 ASP A C 1
ATOM 777 O O . ASP A 1 96 ? -7.931 -8.725 -2.540 1.00 93.19 96 ASP A O 1
ATOM 781 N N . GLN A 1 97 ? -10.010 -9.555 -2.653 1.00 93.62 97 GLN A N 1
ATOM 782 C CA . GLN A 1 97 ? -9.807 -10.238 -3.934 1.00 93.62 97 GLN A CA 1
ATOM 783 C C . GLN A 1 97 ? -9.257 -9.290 -5.011 1.00 93.62 97 GLN A C 1
ATOM 785 O O . GLN A 1 97 ? -8.373 -9.663 -5.784 1.00 93.62 97 GLN A O 1
ATOM 790 N N . ARG A 1 98 ? -9.774 -8.057 -5.083 1.00 91.81 98 ARG A N 1
ATOM 791 C CA . ARG A 1 98 ? -9.318 -7.057 -6.059 1.00 91.81 98 ARG A CA 1
ATOM 792 C C . ARG A 1 98 ? -7.932 -6.519 -5.715 1.00 91.81 98 ARG A C 1
ATOM 794 O O . ARG A 1 98 ? -7.132 -6.333 -6.628 1.00 91.81 98 ARG A O 1
ATOM 801 N N . MET A 1 99 ? -7.636 -6.298 -4.433 1.00 90.56 99 MET A N 1
ATOM 802 C CA . MET A 1 99 ? -6.300 -5.879 -3.995 1.00 90.56 99 MET A CA 1
ATOM 803 C C . MET A 1 99 ? -5.240 -6.948 -4.280 1.00 90.56 99 MET A C 1
ATOM 805 O O . MET A 1 99 ? -4.141 -6.615 -4.723 1.00 90.56 99 MET A O 1
ATOM 809 N N . ASP A 1 100 ? -5.576 -8.221 -4.079 1.00 92.88 100 ASP A N 1
ATOM 810 C CA . ASP A 1 100 ? -4.660 -9.336 -4.319 1.00 92.88 100 ASP A CA 1
ATOM 811 C C . ASP A 1 100 ? -4.462 -9.589 -5.818 1.00 92.88 100 ASP A C 1
ATOM 813 O O . ASP A 1 100 ? -3.340 -9.834 -6.267 1.00 92.88 100 ASP A O 1
ATOM 817 N N . PHE A 1 101 ? -5.520 -9.446 -6.625 1.00 92.25 101 PHE A N 1
ATOM 818 C CA . PHE A 1 101 ? -5.400 -9.431 -8.085 1.00 92.25 101 PHE A CA 1
ATOM 819 C C . PHE A 1 101 ? -4.491 -8.293 -8.565 1.00 92.25 101 PHE A C 1
ATOM 821 O O . PHE A 1 101 ? -3.654 -8.487 -9.452 1.00 92.25 101 PHE A O 1
ATOM 828 N N . ASP A 1 102 ? -4.635 -7.111 -7.969 1.00 90.44 102 ASP A N 1
ATOM 829 C CA . ASP A 1 102 ? -3.798 -5.969 -8.295 1.00 90.44 102 ASP A CA 1
ATOM 830 C C . ASP A 1 102 ? -2.320 -6.233 -7.957 1.00 90.44 102 ASP A C 1
ATOM 832 O O . ASP A 1 102 ? -1.448 -6.026 -8.802 1.00 90.44 102 ASP A O 1
ATOM 836 N N . LEU A 1 103 ? -2.037 -6.783 -6.773 1.00 89.06 103 LEU A N 1
ATOM 837 C CA . LEU A 1 103 ? -0.685 -7.150 -6.344 1.00 89.06 103 LEU A CA 1
ATOM 838 C C . LEU A 1 103 ? -0.055 -8.239 -7.227 1.00 89.06 103 LEU A C 1
ATOM 840 O O . LEU A 1 103 ? 1.093 -8.102 -7.652 1.00 89.06 103 LEU A O 1
ATOM 844 N N . GLY A 1 104 ? -0.788 -9.323 -7.483 1.00 88.50 104 GLY A N 1
ATOM 845 C CA . GLY A 1 104 ? -0.246 -10.513 -8.136 1.00 88.50 104 GLY A CA 1
ATOM 846 C C . GLY A 1 104 ? -0.221 -10.439 -9.661 1.00 88.50 104 GLY A C 1
ATOM 847 O O . GLY A 1 104 ? 0.617 -11.084 -10.292 1.00 88.50 104 GLY A O 1
ATOM 848 N N . ILE A 1 105 ? -1.133 -9.676 -10.271 1.00 91.56 105 ILE A N 1
ATOM 849 C CA . ILE A 1 105 ? -1.351 -9.715 -11.721 1.00 91.56 105 ILE A CA 1
ATOM 850 C C . ILE A 1 105 ? -1.273 -8.334 -12.358 1.00 91.56 105 ILE A C 1
ATOM 852 O O . ILE A 1 105 ? -0.497 -8.151 -13.302 1.00 91.56 105 ILE A O 1
ATOM 856 N N . LEU A 1 106 ? -2.078 -7.376 -11.895 1.00 89.25 106 LEU A N 1
ATOM 857 C CA . LEU A 1 106 ? -2.203 -6.090 -12.583 1.00 89.25 106 LEU A CA 1
ATOM 858 C C . LEU A 1 106 ? -0.915 -5.271 -12.480 1.00 89.25 106 LEU A C 1
ATOM 860 O O . LEU A 1 106 ? -0.369 -4.863 -13.505 1.00 89.25 106 LEU A O 1
ATOM 864 N N . TYR A 1 107 ? -0.407 -5.070 -11.264 1.00 88.75 107 TYR A N 1
ATOM 865 C CA . TYR A 1 107 ? 0.739 -4.208 -11.001 1.00 88.75 107 TYR A CA 1
ATOM 866 C C . TYR A 1 107 ? 2.027 -4.685 -11.687 1.00 88.75 107 TYR A C 1
ATOM 868 O O . TYR A 1 107 ? 2.657 -3.864 -12.359 1.00 88.75 107 TYR A O 1
ATOM 876 N N . PRO A 1 108 ? 2.421 -5.977 -11.625 1.00 89.38 108 PRO A N 1
ATOM 877 C CA . PRO A 1 108 ? 3.605 -6.446 -12.339 1.00 89.38 108 PRO A CA 1
ATOM 878 C C . PRO A 1 108 ? 3.505 -6.197 -13.843 1.00 89.38 108 PRO A C 1
ATOM 880 O O . PRO A 1 108 ? 4.451 -5.690 -14.438 1.00 89.38 108 PRO A O 1
ATOM 883 N N . ARG A 1 109 ? 2.344 -6.476 -14.455 1.00 90.19 109 ARG A N 1
ATOM 884 C CA . ARG A 1 109 ? 2.139 -6.280 -15.899 1.00 90.19 109 ARG A CA 1
ATOM 885 C C . ARG A 1 109 ? 2.104 -4.811 -16.294 1.00 90.19 109 ARG A C 1
ATOM 887 O O . ARG A 1 109 ? 2.693 -4.443 -17.308 1.00 90.19 109 ARG A O 1
ATOM 894 N N . PHE A 1 110 ? 1.455 -3.978 -15.488 1.00 88.75 110 PHE A N 1
ATOM 895 C CA . PHE A 1 110 ? 1.431 -2.537 -15.693 1.00 88.75 110 PHE A CA 1
ATOM 896 C C . PHE A 1 110 ? 2.838 -1.942 -15.605 1.00 88.75 110 PHE A C 1
ATOM 898 O O . PHE A 1 110 ? 3.266 -1.258 -16.532 1.00 88.75 110 PHE A O 1
ATOM 905 N N . ARG A 1 111 ? 3.584 -2.248 -14.535 1.00 85.56 111 ARG A N 1
ATOM 906 C CA . ARG A 1 111 ? 4.969 -1.793 -14.342 1.00 85.56 111 ARG A CA 1
ATOM 907 C C . ARG A 1 111 ? 5.838 -2.201 -15.522 1.00 85.56 111 ARG A C 1
ATOM 909 O O . ARG A 1 111 ? 6.563 -1.385 -16.076 1.00 85.56 111 ARG A O 1
ATOM 916 N N . ASP A 1 112 ? 5.744 -3.460 -15.913 1.00 86.75 112 ASP A N 1
ATOM 917 C CA . ASP A 1 112 ? 6.499 -4.028 -17.016 1.00 86.75 112 ASP A CA 1
ATOM 918 C C . ASP A 1 112 ? 6.215 -3.337 -18.355 1.00 86.75 112 ASP A C 1
ATOM 920 O O . ASP A 1 112 ? 7.133 -3.144 -19.152 1.00 86.75 112 ASP A O 1
ATOM 924 N N . TYR A 1 113 ? 4.960 -2.971 -18.618 1.00 87.19 113 TYR A N 1
ATOM 925 C CA . TYR A 1 113 ? 4.593 -2.191 -19.795 1.00 87.19 113 TYR A CA 1
ATOM 926 C C . TYR A 1 113 ? 5.102 -0.748 -19.685 1.00 87.19 113 TYR A C 1
ATOM 928 O O . TYR A 1 113 ? 5.761 -0.258 -20.602 1.00 87.19 113 TYR A O 1
ATOM 936 N N . PHE A 1 114 ? 4.852 -0.088 -18.554 1.00 84.56 114 PHE A N 1
ATOM 937 C CA . PHE A 1 114 ? 5.201 1.311 -18.321 1.00 84.56 114 PHE A CA 1
ATOM 938 C C . PHE A 1 114 ? 6.715 1.546 -18.387 1.00 84.56 114 PHE A C 1
ATOM 940 O O . PHE A 1 114 ? 7.177 2.439 -19.094 1.00 84.56 114 PHE A O 1
ATOM 947 N N . VAL A 1 115 ? 7.512 0.702 -17.727 1.00 81.06 115 VAL A N 1
ATOM 948 C CA . VAL A 1 115 ? 8.978 0.794 -17.759 1.00 81.06 115 VAL A CA 1
ATOM 949 C C . VAL A 1 115 ? 9.506 0.586 -19.178 1.00 81.06 115 VAL A C 1
ATOM 951 O O . VAL A 1 115 ? 10.362 1.343 -19.635 1.00 81.06 115 VAL A O 1
ATOM 954 N N . ARG A 1 116 ? 8.974 -0.410 -19.896 1.00 78.69 116 ARG A N 1
ATOM 955 C CA . ARG A 1 116 ? 9.430 -0.736 -21.253 1.00 78.69 116 ARG A CA 1
ATOM 956 C C . ARG A 1 116 ? 9.123 0.333 -22.287 1.00 78.69 116 ARG A C 1
ATOM 958 O O . ARG A 1 116 ? 9.905 0.450 -23.223 1.00 78.69 116 ARG A O 1
ATOM 965 N N . HIS A 1 117 ? 8.027 1.072 -22.148 1.00 78.69 117 HIS A N 1
ATOM 966 C CA . HIS A 1 117 ? 7.571 1.987 -23.199 1.00 78.69 117 HIS A CA 1
ATOM 967 C C . HIS A 1 117 ? 7.748 3.462 -22.839 1.00 78.69 117 HIS A C 1
ATOM 969 O O . HIS A 1 117 ? 8.073 4.255 -23.714 1.00 78.69 117 HIS A O 1
ATOM 975 N N . PHE A 1 118 ? 7.566 3.841 -21.573 1.00 75.25 118 PHE A N 1
ATOM 976 C CA . PHE A 1 118 ? 7.649 5.242 -21.151 1.00 75.25 118 PHE A CA 1
ATOM 977 C C . PHE A 1 118 ? 9.028 5.611 -20.601 1.00 75.25 118 PHE A C 1
ATOM 979 O O . PHE A 1 118 ? 9.625 6.593 -21.036 1.00 75.25 118 PHE A O 1
ATOM 986 N N . LEU A 1 119 ? 9.568 4.825 -19.666 1.00 68.06 119 LEU A N 1
ATOM 987 C CA . LEU A 1 119 ? 10.856 5.152 -19.036 1.00 68.06 119 LEU A CA 1
ATOM 988 C C . LEU A 1 119 ? 12.048 4.942 -19.977 1.00 68.06 119 LEU A C 1
ATOM 990 O O . LEU A 1 119 ? 13.006 5.710 -19.932 1.00 68.06 119 LEU A O 1
ATOM 994 N N . SER A 1 120 ? 11.989 3.934 -20.849 1.00 68.44 120 SER A N 1
ATOM 995 C CA . SER A 1 120 ? 13.029 3.685 -21.855 1.00 68.44 120 SER A CA 1
ATOM 996 C C . SER A 1 120 ? 13.124 4.814 -22.890 1.00 68.44 120 SER A C 1
ATOM 998 O O . SER A 1 120 ? 14.229 5.223 -23.240 1.00 68.44 120 SER A O 1
ATOM 1000 N N . ALA A 1 121 ? 11.986 5.356 -23.332 1.00 66.69 121 ALA A N 1
ATOM 1001 C CA . ALA A 1 121 ? 11.922 6.458 -24.285 1.00 66.69 121 ALA A CA 1
ATOM 1002 C C . ALA A 1 121 ? 12.527 7.740 -23.694 1.00 66.69 121 ALA A C 1
ATOM 1004 O O . ALA A 1 121 ? 13.395 8.350 -24.314 1.00 66.69 121 ALA A O 1
ATOM 1005 N N . LEU A 1 122 ? 12.167 8.074 -22.451 1.00 70.69 122 LEU A N 1
ATOM 1006 C CA . LE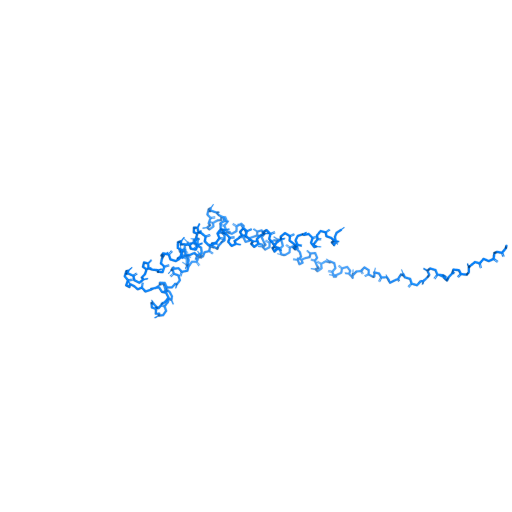U A 1 122 ? 12.728 9.227 -21.743 1.00 70.69 122 LEU A CA 1
ATOM 1007 C C . LEU A 1 122 ? 14.244 9.084 -21.513 1.00 70.69 122 LEU A C 1
ATOM 1009 O O . LEU A 1 122 ? 14.998 10.045 -21.654 1.00 70.69 122 LEU A O 1
ATOM 1013 N N . ALA A 1 123 ? 14.716 7.875 -21.195 1.00 67.88 123 ALA A N 1
ATOM 1014 C CA . ALA A 1 123 ? 16.142 7.608 -21.011 1.00 67.88 123 ALA A CA 1
ATOM 1015 C C . ALA A 1 123 ? 16.954 7.746 -22.315 1.00 67.88 123 ALA A C 1
ATOM 1017 O O . ALA A 1 123 ? 18.119 8.147 -22.272 1.00 67.88 123 ALA A O 1
ATOM 1018 N N . LEU A 1 124 ? 16.358 7.424 -23.469 1.00 72.69 124 LEU A N 1
ATOM 1019 C CA . LEU A 1 124 ? 16.974 7.640 -24.782 1.00 72.69 124 LEU A CA 1
ATOM 1020 C C . LEU A 1 124 ? 17.025 9.129 -25.143 1.00 72.69 124 LEU A C 1
ATOM 1022 O O . LEU A 1 124 ? 18.043 9.598 -25.647 1.00 72.69 124 LEU A O 1
ATOM 1026 N N . GLU A 1 125 ? 15.968 9.875 -24.834 1.00 70.00 125 GLU A N 1
ATOM 1027 C CA . GLU A 1 125 ? 15.878 11.313 -25.098 1.00 70.00 125 GLU A CA 1
ATOM 1028 C C . GLU A 1 125 ? 16.915 12.102 -24.280 1.00 70.00 125 GLU A C 1
ATOM 1030 O O . GLU A 1 125 ? 17.651 12.919 -24.833 1.00 70.00 125 GLU A O 1
ATOM 1035 N N . LEU A 1 126 ? 17.095 11.758 -22.999 1.00 70.94 126 LEU A N 1
ATOM 1036 C CA . LEU A 1 126 ? 18.143 12.336 -22.146 1.00 70.94 126 LEU A CA 1
ATOM 1037 C C . LEU A 1 126 ? 19.565 11.998 -22.618 1.00 70.94 126 LEU A C 1
ATOM 1039 O O . LEU A 1 126 ? 20.459 12.833 -22.504 1.00 70.94 126 LEU A O 1
ATOM 1043 N N . LYS A 1 127 ? 19.785 10.799 -23.178 1.00 65.00 127 LYS A N 1
ATOM 1044 C CA . LYS A 1 127 ? 21.079 10.426 -23.774 1.00 65.00 127 LYS A CA 1
ATOM 1045 C C . LYS A 1 127 ? 21.381 11.169 -25.070 1.00 65.00 127 LYS A C 1
ATOM 1047 O O . LYS A 1 127 ? 22.549 11.347 -25.375 1.00 65.00 127 LYS A O 1
ATOM 1052 N N . SER A 1 128 ? 20.361 11.588 -25.819 1.00 67.50 128 SER A N 1
ATOM 1053 C CA . SER A 1 128 ? 20.551 12.380 -27.044 1.00 67.50 128 SER A CA 1
ATOM 1054 C C . SER A 1 128 ? 20.989 13.825 -26.774 1.00 67.50 128 SER A C 1
ATOM 1056 O O . SER A 1 128 ? 21.452 14.506 -27.683 1.00 67.50 128 SER A O 1
ATOM 1058 N N . TYR A 1 129 ? 20.841 14.280 -25.527 1.00 51.56 129 TYR A N 1
ATOM 1059 C CA . TYR A 1 129 ? 21.185 15.627 -25.074 1.00 51.56 129 TYR A CA 1
ATOM 1060 C C . TYR A 1 129 ? 22.593 15.723 -24.447 1.00 51.56 129 TYR A C 1
ATOM 1062 O O . TYR A 1 129 ? 22.992 16.801 -24.004 1.00 51.56 129 TYR A O 1
ATOM 1070 N N . SER A 1 130 ? 23.320 14.599 -24.391 1.00 47.12 130 SER A N 1
ATOM 1071 C CA . SER A 1 130 ? 24.719 14.457 -23.957 1.00 47.12 130 SER A CA 1
ATOM 1072 C C . SER A 1 130 ? 25.634 14.249 -25.156 1.00 47.12 130 SER A C 1
ATOM 1074 O O . SER A 1 130 ? 26.832 14.559 -24.978 1.00 47.12 130 SER A O 1
#

Radius of gyration: 27.14 Å; Cα contacts (8 Å, |Δi|>4): 56; chains: 1; bounding box: 60×48×79 Å

Foldseek 3Di:
DDDDDDPDPPPPCPPPPPPDVVVVVVVVVVVVVVVVVVVVVQVVLVVQPVVSDPDWDDDPPDIDDDPVVVVVVCCVPPNPDCPLQNPPPVVNVVVVVVVVCCVPPVVVVVCVVCCVPPVVVVVVVVVVVD